Protein AF-Q0JA73-F1 (afdb_monomer_lite)

InterPro domains:
  IPR019013 Vacuolar ATPase assembly integral membrane protein Vma21 [MF_03058] (1-88)
  IPR019013 Vacuolar ATPase assembly integral membrane protein Vma21 [PF09446] (4-66)
  IPR019013 Vacuolar ATPase assembly integral membrane protein Vma21 [PTHR31792] (1-106)

Radius of gyration: 35.54 Å; chains: 1; bounding box: 102×30×78 Å

Sequence (107 aa):
MSGVLAKFAIASAVMWTAPVAIVYGFYYQMIPGVSQLSSSTQTLASGFLAVISINLVIGFYICMAMKETPHQEPQPDPTFLANAKASIDQPTPSQVNDDSHGKGKVE

pLDDT: mean 75.09, std 14.15, range [40.66, 89.81]

Foldseek 3Di:
DVLVVVLVVVLVVQLVVQLVVLVVCLVVVVPPPSVVDDPVVSVVVSVVSNVVSNVVSVVVSVVSVVVPPPPPPPPPDVVVVVVVVVVVVPPPPPDDDPPDPDDDDDD

Organism: Oryza sativa subsp. japonica (NCBI:txid39947)

Structure (mmCIF, N/CA/C/O backbone):
data_AF-Q0JA73-F1
#
_entry.id   AF-Q0JA73-F1
#
loop_
_atom_site.group_PDB
_atom_site.id
_atom_site.type_symbol
_atom_site.label_atom_id
_atom_site.label_alt_id
_atom_site.label_comp_id
_atom_site.label_asym_id
_atom_site.label_entity_id
_atom_site.label_seq_id
_atom_site.pdbx_PDB_ins_code
_atom_site.Cartn_x
_atom_site.Cartn_y
_atom_site.Cartn_z
_atom_site.occupancy
_atom_site.B_iso_or_equiv
_atom_site.auth_seq_id
_atom_site.auth_comp_id
_atom_site.auth_asym_id
_atom_site.auth_atom_id
_atom_site.pdbx_PDB_model_num
ATOM 1 N N . MET A 1 1 ? 14.864 12.759 -12.232 1.00 57.44 1 MET A N 1
ATOM 2 C CA . MET A 1 1 ? 14.161 13.277 -11.030 1.00 57.44 1 MET A CA 1
ATOM 3 C C . MET A 1 1 ? 12.657 12.994 -11.036 1.00 57.44 1 MET A C 1
ATOM 5 O O . MET A 1 1 ? 12.130 12.646 -9.988 1.00 57.44 1 MET A O 1
ATOM 9 N N . SER A 1 2 ? 11.956 13.105 -12.174 1.00 66.88 2 SER A N 1
ATOM 10 C CA . SER A 1 2 ? 10.492 12.918 -12.252 1.00 66.88 2 SER A CA 1
ATOM 11 C C . SER A 1 2 ? 9.995 11.544 -11.775 1.00 66.88 2 SER A C 1
ATOM 13 O O . SER A 1 2 ? 8.978 11.481 -11.092 1.00 66.88 2 SER A O 1
ATOM 15 N N . GLY A 1 3 ? 10.723 10.458 -12.066 1.00 74.69 3 GLY A N 1
ATOM 16 C CA . GLY A 1 3 ? 10.356 9.105 -11.619 1.00 74.69 3 GLY A CA 1
ATOM 17 C C . GLY A 1 3 ? 10.323 8.954 -10.094 1.00 74.69 3 GLY A C 1
ATOM 18 O O . GLY A 1 3 ? 9.353 8.437 -9.542 1.00 74.69 3 GLY A O 1
ATOM 19 N N . VAL A 1 4 ? 11.336 9.487 -9.406 1.00 77.75 4 VAL A N 1
ATOM 20 C CA . VAL A 1 4 ? 11.434 9.448 -7.938 1.00 77.75 4 VAL A CA 1
ATOM 21 C C . VAL A 1 4 ? 10.329 10.286 -7.292 1.00 77.75 4 VAL A C 1
ATOM 23 O O . VAL A 1 4 ? 9.685 9.823 -6.354 1.00 77.75 4 VAL A O 1
ATOM 26 N N . LEU A 1 5 ? 10.050 11.485 -7.823 1.00 77.50 5 LEU A N 1
ATOM 27 C CA . LEU A 1 5 ? 8.983 12.348 -7.305 1.00 77.50 5 LEU A CA 1
ATOM 28 C C . LEU A 1 5 ? 7.604 11.684 -7.434 1.00 77.50 5 LEU A C 1
ATOM 30 O O . LEU A 1 5 ? 6.814 11.736 -6.495 1.00 77.50 5 LEU A O 1
ATOM 34 N N . ALA A 1 6 ? 7.329 11.020 -8.562 1.00 79.44 6 ALA A N 1
ATOM 35 C CA . ALA A 1 6 ? 6.081 10.285 -8.758 1.00 79.44 6 ALA A CA 1
ATOM 36 C C . ALA A 1 6 ? 5.944 9.118 -7.765 1.00 79.44 6 ALA A C 1
ATOM 38 O O . ALA A 1 6 ? 4.899 8.974 -7.131 1.00 79.44 6 ALA A O 1
ATOM 39 N N . LYS A 1 7 ? 7.007 8.325 -7.566 1.00 78.94 7 LYS A N 1
ATOM 40 C CA . LYS A 1 7 ? 7.029 7.236 -6.570 1.00 78.94 7 LYS A CA 1
ATOM 41 C C . LYS A 1 7 ? 6.807 7.757 -5.153 1.00 78.94 7 LYS A C 1
ATOM 43 O O . LYS A 1 7 ? 6.029 7.166 -4.408 1.00 78.94 7 LYS A O 1
ATOM 48 N N . PHE A 1 8 ? 7.453 8.866 -4.798 1.00 83.62 8 PHE A N 1
ATOM 49 C CA . PHE A 1 8 ? 7.281 9.515 -3.501 1.00 83.62 8 PHE A CA 1
ATOM 50 C C . PHE A 1 8 ? 5.852 10.031 -3.307 1.00 83.62 8 PHE A C 1
ATOM 52 O O . PHE A 1 8 ? 5.255 9.775 -2.266 1.00 83.62 8 PHE A O 1
ATOM 59 N N . ALA A 1 9 ? 5.272 10.694 -4.311 1.00 83.88 9 ALA A N 1
ATOM 60 C CA . ALA A 1 9 ? 3.899 11.190 -4.247 1.00 83.88 9 ALA A CA 1
ATOM 61 C C . ALA A 1 9 ? 2.885 10.048 -4.082 1.00 83.88 9 ALA A C 1
ATOM 63 O O . ALA A 1 9 ? 1.999 10.134 -3.234 1.00 83.88 9 ALA A O 1
ATOM 64 N N . ILE A 1 10 ? 3.048 8.953 -4.834 1.00 84.81 10 ILE A N 1
ATOM 65 C CA . ILE A 1 10 ? 2.205 7.756 -4.702 1.00 84.81 10 ILE A CA 1
ATOM 66 C C . ILE A 1 10 ? 2.368 7.145 -3.308 1.00 84.81 10 ILE A C 1
ATOM 68 O O . ILE A 1 10 ? 1.373 6.874 -2.641 1.00 84.81 10 ILE A O 1
ATOM 72 N N . ALA A 1 11 ? 3.603 6.964 -2.836 1.00 82.69 11 ALA A N 1
ATOM 73 C CA . ALA A 1 11 ? 3.860 6.414 -1.508 1.00 82.69 11 ALA A CA 1
ATOM 74 C C . ALA A 1 11 ? 3.264 7.293 -0.398 1.00 82.69 11 ALA A C 1
ATOM 76 O O . ALA A 1 11 ? 2.625 6.774 0.513 1.00 82.69 11 ALA A O 1
ATOM 77 N N . SER A 1 12 ? 3.410 8.616 -0.505 1.00 82.88 12 SER A N 1
ATOM 78 C CA . SER A 1 12 ? 2.837 9.589 0.429 1.00 82.88 12 SER A CA 1
ATOM 79 C C . SER A 1 12 ? 1.307 9.542 0.433 1.00 82.88 12 SER A C 1
ATOM 81 O O . SER A 1 12 ? 0.705 9.485 1.506 1.00 82.88 12 SER A O 1
ATOM 83 N N . ALA A 1 13 ? 0.676 9.473 -0.744 1.00 84.44 13 ALA A N 1
ATOM 84 C CA . ALA A 1 13 ? -0.771 9.333 -0.858 1.00 84.44 13 ALA A CA 1
ATOM 85 C C . ALA A 1 13 ? -1.260 8.037 -0.195 1.00 84.44 13 ALA A C 1
ATOM 87 O O . ALA A 1 13 ? -2.158 8.082 0.642 1.00 84.44 13 ALA A O 1
ATOM 88 N N . VAL A 1 14 ? -0.628 6.896 -0.490 1.00 86.12 14 VAL A N 1
ATOM 89 C CA . VAL A 1 14 ? -1.004 5.599 0.097 1.00 86.12 14 VAL A CA 1
ATOM 90 C C . VAL A 1 14 ? -0.775 5.583 1.612 1.00 86.12 14 VAL A C 1
ATOM 92 O O . VAL A 1 14 ? -1.614 5.067 2.347 1.00 86.12 14 VAL A O 1
ATOM 95 N N . MET A 1 15 ? 0.312 6.185 2.099 1.00 85.88 15 MET A N 1
ATOM 96 C CA . MET A 1 15 ? 0.629 6.251 3.529 1.00 85.88 15 MET A CA 1
ATOM 97 C C . MET A 1 15 ? -0.402 7.062 4.330 1.00 85.88 15 MET A C 1
ATOM 99 O O . MET A 1 15 ? -0.640 6.738 5.488 1.00 85.88 15 MET A O 1
ATOM 103 N N . TRP A 1 16 ? -1.045 8.067 3.725 1.00 83.38 16 TRP A N 1
ATOM 104 C CA . TRP A 1 16 ? -2.194 8.773 4.312 1.00 83.38 16 TRP A CA 1
ATOM 105 C C . TRP A 1 16 ? -3.501 7.987 4.145 1.00 83.38 16 TRP A C 1
ATOM 107 O O . TRP A 1 16 ? -4.275 7.842 5.094 1.00 83.38 16 TRP A O 1
ATOM 117 N N . THR A 1 17 ? -3.757 7.469 2.943 1.00 84.12 17 THR A N 1
ATOM 118 C CA . THR A 1 17 ? -5.019 6.796 2.626 1.00 84.12 17 THR A CA 1
ATOM 119 C C . THR A 1 17 ? -5.196 5.529 3.450 1.00 84.12 17 THR A C 1
ATOM 121 O O . THR A 1 17 ? -6.314 5.233 3.860 1.00 84.12 17 THR A O 1
ATOM 124 N N . ALA A 1 18 ? -4.125 4.786 3.734 1.00 84.50 18 ALA A N 1
ATOM 125 C CA . ALA A 1 18 ? -4.246 3.498 4.398 1.00 84.50 18 ALA A CA 1
ATOM 126 C C . ALA A 1 18 ? -4.689 3.602 5.876 1.00 84.50 18 ALA A C 1
ATOM 128 O O . ALA A 1 18 ? -5.654 2.925 6.233 1.00 84.50 18 ALA A O 1
ATOM 129 N N . PRO A 1 19 ? -4.110 4.470 6.733 1.00 84.69 19 PRO A N 1
ATOM 130 C CA . PRO A 1 19 ? -4.641 4.728 8.073 1.00 84.69 19 PRO A CA 1
ATOM 131 C C . PRO A 1 19 ? -6.079 5.253 8.057 1.00 84.69 19 PRO A C 1
ATOM 133 O O . PRO A 1 19 ? -6.909 4.771 8.827 1.00 84.69 19 PRO A O 1
ATOM 136 N N . VAL A 1 20 ? -6.404 6.189 7.156 1.00 85.81 20 VAL A N 1
ATOM 137 C CA . VAL A 1 20 ? -7.765 6.746 7.043 1.00 85.81 20 VAL A CA 1
ATOM 138 C C . VAL A 1 20 ? -8.765 5.661 6.656 1.00 85.81 20 VAL A C 1
ATOM 140 O O . VAL A 1 20 ? -9.820 5.557 7.276 1.00 85.81 20 VAL A O 1
ATOM 143 N N . ALA A 1 21 ? -8.423 4.810 5.687 1.00 87.38 21 ALA A N 1
ATOM 144 C CA . ALA A 1 21 ? -9.259 3.691 5.267 1.00 87.38 21 ALA A CA 1
ATOM 145 C C . ALA A 1 21 ? -9.473 2.675 6.398 1.00 87.38 21 ALA A C 1
ATOM 147 O O . ALA A 1 21 ? -10.580 2.166 6.552 1.00 87.38 21 ALA A O 1
ATOM 148 N N . ILE A 1 22 ? -8.450 2.412 7.218 1.00 86.00 22 ILE A 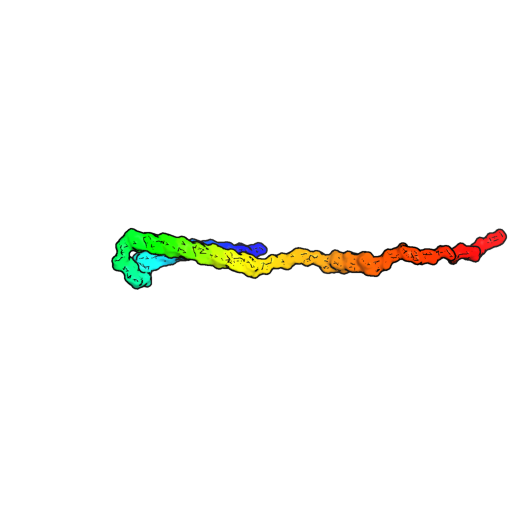N 1
ATOM 149 C CA . ILE A 1 22 ? -8.561 1.515 8.376 1.00 86.00 22 ILE A CA 1
ATOM 150 C C . ILE A 1 22 ? -9.506 2.102 9.423 1.00 86.00 22 ILE A C 1
ATOM 152 O O . ILE A 1 22 ? -10.437 1.418 9.850 1.00 86.00 22 ILE A O 1
ATOM 156 N N . VAL A 1 23 ? -9.318 3.370 9.800 1.00 85.56 23 VAL A N 1
ATOM 157 C CA . VAL A 1 23 ? -10.205 4.048 10.758 1.00 85.56 23 VAL A CA 1
ATOM 158 C C . VAL A 1 23 ? -11.640 4.062 10.235 1.00 85.56 23 VAL A C 1
ATOM 160 O O . VAL A 1 23 ? -12.557 3.700 10.967 1.00 85.56 23 VAL A O 1
ATOM 163 N N . TYR A 1 24 ? -11.840 4.403 8.961 1.00 86.19 24 TYR A N 1
ATOM 164 C CA . TYR A 1 24 ? -13.161 4.437 8.336 1.00 86.19 24 TYR A CA 1
ATOM 165 C C . TYR A 1 24 ? -13.809 3.045 8.276 1.00 86.19 24 TYR A C 1
ATOM 167 O O . TYR A 1 24 ? -14.985 2.897 8.601 1.00 86.19 24 TYR A O 1
ATOM 175 N N . GLY A 1 25 ? -13.040 2.009 7.931 1.00 86.19 25 GLY A N 1
ATOM 176 C CA . GLY A 1 25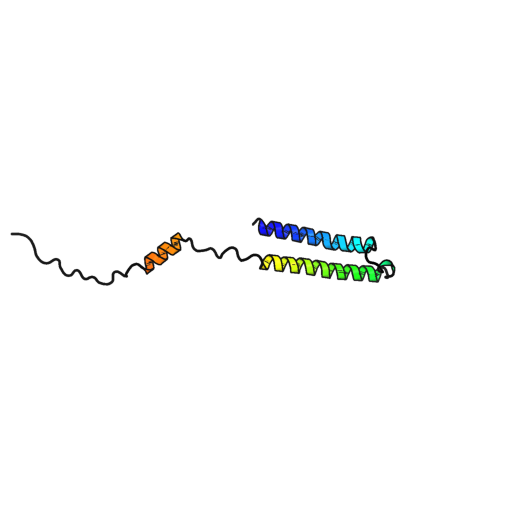 ? -13.514 0.626 7.866 1.00 86.19 25 GLY A CA 1
ATOM 177 C C . GLY A 1 25 ? -13.962 0.081 9.223 1.00 86.19 25 GLY A C 1
ATOM 178 O O . GLY A 1 25 ? -14.998 -0.581 9.305 1.00 86.19 25 GLY A O 1
ATOM 179 N N . PHE A 1 26 ? -13.235 0.401 10.297 1.00 84.00 26 PHE A N 1
ATOM 180 C CA . PHE A 1 26 ? -13.655 0.060 11.657 1.00 84.00 26 PHE A CA 1
ATOM 181 C C . PHE A 1 26 ? -14.824 0.930 12.140 1.00 84.00 26 PHE A C 1
ATOM 183 O O . PHE A 1 26 ? -15.744 0.394 12.756 1.00 84.00 26 PHE A O 1
ATOM 190 N N . TYR A 1 27 ? -14.827 2.231 11.837 1.00 83.12 27 TYR A N 1
ATOM 191 C CA . TYR A 1 27 ? -15.891 3.158 12.239 1.00 83.12 27 TYR A CA 1
ATOM 192 C C . TYR A 1 27 ? -17.250 2.787 11.630 1.00 83.12 27 TYR A C 1
ATOM 194 O O . TYR A 1 27 ? -18.241 2.715 12.351 1.00 83.12 27 TYR A O 1
ATOM 202 N N . TYR A 1 28 ? -17.292 2.465 10.334 1.00 83.62 28 TYR A N 1
ATOM 203 C CA . T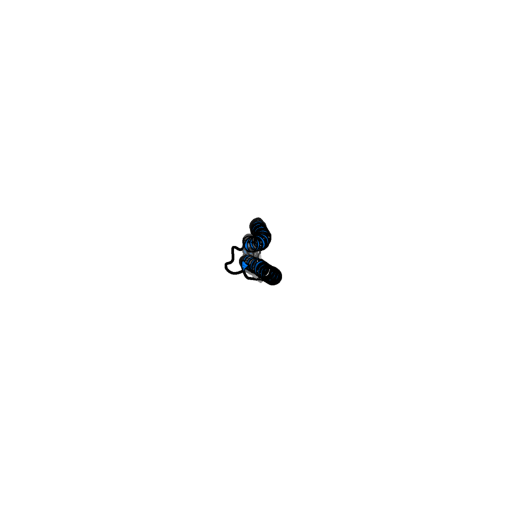YR A 1 28 ? -18.510 1.997 9.658 1.00 83.62 28 TYR A CA 1
ATOM 204 C C . TYR A 1 28 ? -18.787 0.500 9.844 1.00 83.62 28 TYR A C 1
ATOM 206 O O . TYR A 1 28 ? -19.727 -0.017 9.248 1.00 83.62 28 TYR A O 1
ATOM 214 N N . GLN A 1 29 ? -17.982 -0.208 10.646 1.00 78.94 29 GLN A N 1
ATOM 215 C CA . GLN A 1 29 ? -18.129 -1.649 10.885 1.00 78.94 29 GLN A CA 1
ATOM 216 C C . GLN A 1 29 ? -18.191 -2.470 9.581 1.00 78.94 29 GLN A C 1
ATOM 218 O O . GLN A 1 29 ? -18.890 -3.477 9.497 1.00 78.94 29 GLN A O 1
ATOM 223 N N . MET A 1 30 ? -17.427 -2.059 8.561 1.00 78.12 30 MET A N 1
ATOM 224 C CA . MET A 1 30 ? -17.385 -2.717 7.245 1.00 78.12 30 MET A CA 1
ATOM 225 C C . MET A 1 30 ? -16.859 -4.158 7.324 1.00 78.12 30 MET A C 1
ATOM 227 O O . MET A 1 30 ? -17.088 -4.959 6.421 1.00 78.12 30 MET A O 1
ATOM 231 N N . ILE A 1 31 ? -16.131 -4.486 8.394 1.00 74.31 31 ILE A N 1
ATOM 232 C CA . ILE A 1 31 ? -15.608 -5.826 8.647 1.00 74.31 31 ILE A CA 1
ATOM 233 C C . ILE A 1 31 ? -16.676 -6.617 9.421 1.00 74.31 31 ILE A C 1
ATOM 235 O O . ILE A 1 31 ? -16.947 -6.293 10.580 1.00 74.31 31 ILE A O 1
ATOM 239 N N . PRO A 1 32 ? -17.281 -7.665 8.835 1.00 76.31 32 PRO A N 1
ATOM 240 C CA . PRO A 1 32 ? -18.294 -8.453 9.526 1.00 76.31 32 PRO A CA 1
ATOM 241 C C . PRO A 1 32 ? -17.720 -9.053 10.820 1.00 76.31 32 PRO A C 1
ATOM 243 O O . PRO A 1 32 ? -16.629 -9.617 10.827 1.00 76.31 32 PRO A O 1
ATOM 246 N N . GLY A 1 33 ? -18.452 -8.904 11.927 1.00 76.81 33 GLY A N 1
ATOM 247 C CA . GLY A 1 33 ? -18.068 -9.420 13.247 1.00 76.81 33 GLY A CA 1
ATOM 248 C C . GLY A 1 33 ? -17.342 -8.427 14.163 1.00 76.81 33 GLY A C 1
ATOM 249 O O . GLY A 1 33 ? -17.329 -8.645 15.372 1.00 76.81 33 GLY A O 1
ATOM 250 N N . VAL A 1 34 ? -16.819 -7.298 13.661 1.00 76.38 34 VAL A N 1
ATOM 251 C CA . VAL A 1 34 ? -16.164 -6.304 14.545 1.00 76.38 34 VAL A CA 1
ATOM 252 C C . VAL A 1 34 ? -17.139 -5.598 15.482 1.00 76.38 34 VAL A C 1
ATOM 254 O O . VAL A 1 34 ? -16.731 -5.141 16.542 1.00 76.38 34 VAL A O 1
ATOM 257 N N . SER A 1 35 ? -18.425 -5.556 15.130 1.00 76.25 35 SER A N 1
ATOM 258 C CA . SER A 1 35 ? -19.496 -5.028 15.981 1.00 76.25 35 SER A CA 1
ATOM 259 C C . SER A 1 35 ? -19.742 -5.862 17.244 1.00 76.25 35 SER A C 1
ATOM 261 O O . SER A 1 35 ? -20.322 -5.354 18.198 1.00 76.25 35 SER A O 1
ATOM 263 N N . GLN A 1 36 ? -19.301 -7.125 17.263 1.00 82.44 36 GLN A N 1
ATOM 264 C CA . GLN A 1 36 ? -19.377 -7.999 18.438 1.00 82.44 36 GLN A CA 1
ATOM 265 C C . GLN A 1 36 ? -18.140 -7.887 19.338 1.00 82.44 36 GLN A C 1
ATOM 267 O O . GLN A 1 36 ? -18.143 -8.390 20.461 1.00 82.44 36 GLN A O 1
ATOM 272 N N . LEU A 1 37 ? -17.068 -7.259 18.850 1.00 79.88 37 LEU A N 1
ATOM 273 C CA . LEU A 1 37 ? -15.853 -7.063 19.625 1.00 79.88 37 LEU A CA 1
ATOM 274 C C . LEU A 1 37 ? -16.050 -5.922 20.624 1.00 79.88 37 LEU A C 1
ATOM 276 O O . LEU A 1 37 ? -16.727 -4.934 20.348 1.00 79.88 37 LEU A O 1
ATOM 280 N N . SER A 1 38 ? -15.401 -6.031 21.784 1.00 85.12 38 SER A N 1
ATOM 281 C CA . SER A 1 38 ? -15.318 -4.898 22.706 1.00 85.12 38 SER A CA 1
ATOM 282 C C . SER A 1 38 ? -14.596 -3.717 22.041 1.00 85.12 38 SER A C 1
ATOM 284 O O . SER A 1 38 ? -13.686 -3.919 21.228 1.00 85.12 38 SER A O 1
ATOM 286 N N . SER A 1 39 ? -14.933 -2.483 22.428 1.00 83.94 39 SER A N 1
ATOM 287 C CA . SER A 1 39 ? -14.292 -1.270 21.892 1.00 83.94 39 SER A CA 1
ATOM 288 C C . SER A 1 39 ? -12.763 -1.295 22.046 1.00 83.94 39 SER A C 1
ATOM 290 O O . SER A 1 39 ? -12.029 -0.836 21.167 1.00 83.94 39 SER A O 1
ATOM 292 N N . SER A 1 40 ? -12.262 -1.888 23.135 1.00 87.88 40 SER A N 1
ATOM 293 C CA . SER A 1 40 ? -10.827 -2.072 23.373 1.00 87.88 40 SER A CA 1
ATOM 294 C C . SER A 1 40 ? -10.200 -3.048 22.376 1.00 87.88 40 SER A C 1
ATOM 296 O O . SER A 1 40 ? -9.153 -2.749 21.803 1.00 87.88 40 SER A O 1
ATOM 298 N N . THR A 1 41 ? -10.851 -4.186 22.112 1.00 87.19 41 THR A N 1
ATOM 299 C CA . THR A 1 41 ? -10.390 -5.164 21.113 1.00 87.19 41 THR A CA 1
ATOM 300 C C . THR A 1 41 ? -10.399 -4.567 19.707 1.00 87.19 41 THR A C 1
ATOM 302 O O . THR A 1 41 ? -9.454 -4.779 18.952 1.00 87.19 41 THR A O 1
ATOM 305 N N . GLN A 1 42 ? -11.424 -3.783 19.365 1.00 85.19 42 GLN A N 1
ATOM 306 C CA . GLN A 1 42 ? -11.525 -3.096 18.078 1.00 85.19 42 GLN A CA 1
ATOM 307 C C . GLN A 1 42 ? -10.380 -2.094 17.877 1.00 85.19 42 GLN A C 1
ATOM 309 O O . GLN A 1 42 ? -9.731 -2.087 16.833 1.00 85.19 42 GLN A O 1
ATOM 314 N N . THR A 1 43 ? -10.089 -1.293 18.905 1.00 87.88 43 THR A N 1
ATOM 315 C CA . THR A 1 43 ? -8.975 -0.335 18.896 1.00 87.88 43 THR A CA 1
ATOM 316 C C . THR A 1 43 ? -7.644 -1.059 18.712 1.00 87.88 43 THR A C 1
ATOM 318 O O . THR A 1 43 ? -6.855 -0.691 17.843 1.00 87.88 43 THR A O 1
ATOM 321 N N . LEU A 1 44 ? -7.428 -2.144 19.460 1.00 89.44 44 LEU A N 1
ATOM 322 C CA . LEU A 1 44 ? -6.223 -2.962 19.359 1.00 89.44 44 LEU A CA 1
ATOM 323 C C . LEU A 1 44 ? -6.065 -3.567 17.954 1.00 89.44 44 LEU A C 1
ATOM 325 O O . LEU A 1 44 ? -4.999 -3.459 17.350 1.00 89.44 44 LEU A O 1
ATOM 329 N N . ALA A 1 45 ? -7.137 -4.143 17.404 1.00 86.94 45 ALA A N 1
ATOM 330 C CA . ALA A 1 45 ? -7.153 -4.707 16.058 1.00 86.94 45 ALA A CA 1
ATOM 331 C C . ALA A 1 45 ? -6.879 -3.643 14.984 1.00 86.94 45 ALA A C 1
ATOM 333 O O . ALA A 1 45 ? -6.075 -3.883 14.084 1.00 86.94 45 ALA A O 1
ATOM 334 N N . SER A 1 46 ? -7.484 -2.455 15.097 1.00 87.62 46 SER A N 1
ATOM 335 C CA . SER A 1 46 ? -7.218 -1.341 14.179 1.00 87.62 46 SER A CA 1
ATOM 336 C C . SER A 1 46 ? -5.771 -0.854 14.261 1.00 87.62 46 SER A C 1
ATOM 338 O O . SER A 1 46 ? -5.168 -0.572 13.229 1.00 87.62 46 SER A O 1
ATOM 340 N N . GLY A 1 47 ? -5.186 -0.827 15.464 1.00 89.31 47 GLY A N 1
ATOM 341 C CA . GLY A 1 47 ? -3.791 -0.455 15.678 1.00 89.31 47 GLY A CA 1
ATOM 342 C C . GLY A 1 47 ? -2.840 -1.453 15.024 1.00 89.31 47 GLY A C 1
ATOM 343 O O . GLY A 1 47 ? -1.964 -1.058 14.257 1.00 89.31 47 GLY A O 1
ATOM 344 N N . PHE A 1 48 ? -3.055 -2.754 15.244 1.00 89.62 48 PHE A N 1
ATOM 345 C CA . PHE A 1 48 ? -2.285 -3.799 14.565 1.00 89.62 48 PHE A CA 1
ATOM 346 C C . PHE A 1 48 ? -2.439 -3.732 13.045 1.00 89.62 48 PHE A C 1
ATOM 348 O O . PHE A 1 48 ? -1.440 -3.799 12.327 1.00 89.62 48 PHE A O 1
ATOM 355 N N . LEU A 1 49 ? -3.664 -3.542 12.545 1.00 89.31 49 LEU A N 1
ATOM 356 C CA . LEU A 1 49 ? -3.909 -3.409 11.112 1.00 89.31 49 LEU A CA 1
ATOM 357 C C . LEU A 1 49 ? -3.206 -2.172 10.534 1.00 89.31 49 LEU A C 1
ATOM 359 O O . LEU A 1 49 ? -2.644 -2.253 9.445 1.00 89.31 49 LEU A O 1
ATOM 363 N N . ALA A 1 50 ? -3.173 -1.055 11.268 1.00 89.81 50 ALA A N 1
ATOM 364 C CA . ALA A 1 50 ? -2.456 0.155 10.867 1.00 89.81 50 ALA A CA 1
ATOM 365 C C . ALA A 1 50 ? -0.943 -0.080 10.769 1.00 89.81 50 ALA A C 1
ATOM 367 O O . ALA A 1 50 ? -0.327 0.309 9.776 1.00 89.81 50 ALA A O 1
ATOM 368 N N . VAL A 1 51 ? -0.352 -0.779 11.744 1.00 89.56 51 VAL A N 1
ATOM 369 C CA . VAL A 1 51 ? 1.074 -1.138 11.714 1.00 89.56 51 VAL A CA 1
ATOM 370 C C . VAL A 1 51 ? 1.382 -2.057 10.531 1.00 89.56 51 VAL A C 1
ATOM 372 O O . VAL A 1 51 ? 2.332 -1.798 9.794 1.00 89.56 51 VAL A O 1
ATOM 375 N N . ILE A 1 52 ? 0.582 -3.104 10.305 1.00 89.31 52 ILE A N 1
ATOM 376 C CA . ILE A 1 52 ? 0.757 -4.012 9.157 1.00 89.31 52 ILE A CA 1
ATOM 377 C C . ILE A 1 52 ? 0.635 -3.237 7.840 1.00 89.31 52 ILE A C 1
ATOM 379 O O . ILE A 1 52 ? 1.453 -3.411 6.940 1.00 89.31 52 ILE A O 1
ATOM 383 N N . SER A 1 53 ? -0.344 -2.341 7.747 1.00 89.56 53 SER A N 1
ATOM 384 C CA . SER A 1 53 ? -0.590 -1.532 6.557 1.00 89.56 53 SER A CA 1
ATOM 385 C C . SER A 1 53 ? 0.597 -0.634 6.208 1.00 89.56 53 SER A C 1
ATOM 387 O O . SER A 1 53 ? 1.090 -0.677 5.083 1.00 89.56 53 SER A O 1
ATOM 389 N N . ILE A 1 54 ? 1.146 0.096 7.183 1.00 88.94 54 ILE A N 1
ATOM 390 C CA . ILE A 1 54 ? 2.344 0.922 6.969 1.00 88.94 54 ILE A CA 1
ATOM 391 C C . ILE A 1 54 ? 3.546 0.053 6.570 1.00 88.94 54 ILE A C 1
ATOM 393 O O . ILE A 1 54 ? 4.292 0.432 5.664 1.00 88.94 54 ILE A O 1
ATOM 397 N N . ASN A 1 55 ? 3.706 -1.128 7.181 1.00 86.00 55 ASN A N 1
ATOM 398 C CA . ASN A 1 55 ? 4.770 -2.073 6.826 1.00 86.00 55 ASN A CA 1
ATOM 399 C C . ASN A 1 55 ? 4.655 -2.589 5.375 1.00 86.00 55 ASN A C 1
ATOM 401 O O . ASN A 1 55 ? 5.669 -2.747 4.692 1.00 86.00 55 ASN A O 1
ATOM 405 N N . LEU A 1 56 ? 3.438 -2.794 4.863 1.00 87.31 56 LEU A N 1
ATOM 406 C CA . LEU A 1 56 ? 3.221 -3.141 3.453 1.00 87.31 56 LEU A CA 1
ATOM 407 C C . LEU A 1 56 ? 3.593 -1.982 2.517 1.00 87.31 56 LEU A C 1
ATOM 409 O O . LEU A 1 56 ? 4.241 -2.206 1.494 1.00 87.31 56 LEU A O 1
ATOM 413 N N . VAL A 1 57 ? 3.232 -0.744 2.873 1.00 86.94 57 VAL A N 1
ATOM 414 C CA . VAL A 1 57 ? 3.544 0.452 2.069 1.00 86.94 57 VAL A CA 1
ATOM 415 C C . VAL A 1 57 ? 5.051 0.685 1.975 1.00 86.94 57 VAL A C 1
ATOM 417 O O . VAL A 1 57 ? 5.566 0.915 0.879 1.00 86.94 57 VAL A O 1
ATOM 420 N N . ILE A 1 58 ? 5.779 0.587 3.093 1.00 84.69 58 ILE A N 1
ATOM 421 C CA . ILE A 1 58 ? 7.241 0.746 3.088 1.00 84.69 58 ILE A CA 1
ATOM 422 C C . ILE A 1 58 ? 7.935 -0.399 2.342 1.00 84.69 58 ILE A C 1
ATOM 424 O O . ILE A 1 58 ? 8.852 -0.142 1.564 1.00 84.69 58 ILE A O 1
ATOM 428 N N . GLY A 1 59 ? 7.470 -1.643 2.499 1.00 85.88 59 GLY A N 1
ATOM 429 C CA . GLY A 1 59 ? 7.991 -2.781 1.739 1.00 85.88 59 GLY A CA 1
ATOM 430 C C . GLY A 1 59 ? 7.812 -2.583 0.232 1.00 85.88 59 GLY A C 1
ATOM 431 O O . GLY A 1 59 ? 8.765 -2.723 -0.534 1.00 85.88 59 GLY A O 1
ATOM 432 N N . PHE A 1 60 ? 6.619 -2.155 -0.192 1.00 84.81 60 PHE A N 1
ATOM 433 C CA . PHE A 1 60 ? 6.344 -1.822 -1.589 1.00 84.81 60 PHE A CA 1
ATOM 434 C C . PHE A 1 60 ? 7.239 -0.687 -2.103 1.00 84.81 60 PHE A C 1
ATOM 436 O O . PHE A 1 60 ? 7.771 -0.775 -3.212 1.00 84.81 60 PHE A O 1
ATOM 443 N N . TYR A 1 61 ? 7.461 0.350 -1.294 1.00 84.94 61 TYR A N 1
ATOM 444 C CA . TYR A 1 61 ? 8.367 1.443 -1.636 1.00 84.94 61 TYR A CA 1
ATOM 445 C C . TYR A 1 61 ? 9.805 0.955 -1.859 1.00 84.94 61 TYR A C 1
ATOM 447 O O . TYR A 1 61 ? 10.411 1.297 -2.875 1.00 84.94 61 TYR A O 1
ATOM 455 N N . ILE A 1 62 ? 10.330 0.104 -0.972 1.00 82.94 62 ILE A N 1
ATOM 456 C CA . ILE A 1 62 ? 11.669 -0.488 -1.116 1.00 82.94 62 ILE A CA 1
ATOM 457 C C . ILE A 1 62 ? 11.746 -1.326 -2.397 1.00 82.94 62 ILE A C 1
ATOM 459 O O . ILE A 1 62 ? 12.687 -1.169 -3.173 1.00 82.94 62 ILE A O 1
ATOM 463 N N . CYS A 1 63 ? 10.736 -2.150 -2.689 1.00 80.25 63 CYS A N 1
ATOM 464 C CA . CYS A 1 63 ? 10.688 -2.908 -3.942 1.00 80.25 63 CYS A CA 1
ATOM 465 C C . CYS A 1 63 ? 10.680 -1.994 -5.178 1.00 80.25 63 CYS A C 1
ATOM 467 O O . CYS A 1 63 ? 11.352 -2.285 -6.169 1.00 80.25 63 CYS A O 1
ATOM 469 N N . MET A 1 64 ? 9.937 -0.883 -5.140 1.00 81.31 64 MET A N 1
ATOM 470 C CA . MET A 1 64 ? 9.936 0.103 -6.226 1.00 81.31 64 MET A CA 1
ATOM 471 C C . MET A 1 64 ? 11.272 0.838 -6.371 1.00 81.31 64 MET A C 1
ATOM 473 O O . MET A 1 64 ? 11.624 1.219 -7.492 1.00 81.31 64 MET A O 1
ATOM 477 N N . ALA A 1 65 ? 11.998 1.050 -5.273 1.00 78.62 65 ALA A N 1
ATOM 478 C CA . ALA A 1 65 ? 13.342 1.619 -5.291 1.00 78.62 65 ALA A CA 1
ATOM 479 C C . ALA A 1 65 ? 14.354 0.624 -5.881 1.00 78.62 65 ALA A C 1
ATOM 481 O O . ALA A 1 65 ? 15.124 0.992 -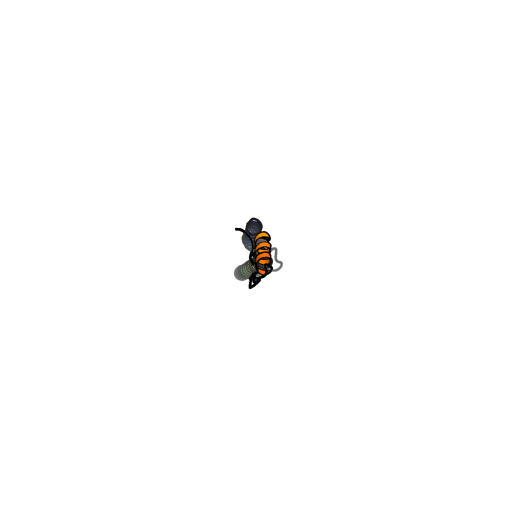6.756 1.00 78.62 65 ALA A O 1
ATOM 482 N N . MET A 1 66 ? 14.286 -0.656 -5.501 1.00 76.25 66 MET A N 1
ATOM 483 C CA . MET A 1 66 ? 15.149 -1.708 -6.061 1.00 76.25 66 MET A CA 1
ATOM 484 C C . MET A 1 66 ? 14.903 -1.962 -7.554 1.00 76.25 66 MET A C 1
ATOM 486 O O . MET A 1 66 ? 15.825 -2.314 -8.281 1.00 76.25 66 MET A O 1
ATOM 490 N N . LYS A 1 67 ? 13.656 -1.806 -8.022 1.00 70.31 67 LYS A N 1
ATOM 491 C CA . LYS A 1 67 ? 13.305 -1.930 -9.449 1.00 70.31 67 LYS A CA 1
ATOM 492 C C . LYS A 1 67 ? 13.754 -0.745 -10.293 1.00 70.31 67 LYS A C 1
ATOM 494 O O . LYS A 1 67 ? 13.680 -0.824 -11.517 1.00 70.31 67 LYS A O 1
ATOM 499 N N . GLU A 1 68 ? 14.172 0.354 -9.678 1.00 63.19 68 GLU A N 1
ATOM 500 C CA . GLU A 1 68 ? 14.925 1.365 -10.401 1.00 63.19 68 GLU A CA 1
ATOM 501 C C . GLU A 1 68 ? 16.285 0.727 -10.714 1.00 63.19 68 GLU A C 1
ATOM 503 O O . GLU A 1 68 ? 17.173 0.686 -9.869 1.00 63.19 68 GLU A O 1
ATOM 508 N N . THR A 1 69 ? 16.429 0.151 -11.918 1.00 63.56 69 THR A N 1
ATOM 509 C CA . THR A 1 69 ? 17.756 -0.129 -12.483 1.00 63.56 69 THR A CA 1
ATOM 510 C C . THR A 1 69 ? 18.590 1.119 -12.239 1.00 63.56 69 THR A C 1
ATOM 512 O O . THR A 1 69 ? 18.091 2.197 -12.594 1.00 63.56 69 THR A O 1
ATOM 515 N N . PRO A 1 70 ? 19.791 1.013 -11.632 1.00 60.97 70 PRO A N 1
ATOM 516 C CA . PRO A 1 70 ? 20.683 2.153 -11.514 1.00 60.97 70 PRO A CA 1
ATOM 517 C C . PRO A 1 70 ? 20.709 2.787 -12.893 1.00 60.97 70 PRO A C 1
ATOM 519 O O . PRO A 1 70 ? 20.999 2.089 -13.869 1.00 60.97 70 PRO A O 1
ATOM 522 N N . HIS A 1 71 ? 20.249 4.040 -12.990 1.00 56.41 71 HIS A N 1
ATOM 523 C CA . HIS A 1 71 ? 20.376 4.811 -14.218 1.00 56.41 71 HIS A CA 1
ATOM 524 C C . HIS A 1 71 ? 21.780 4.536 -14.711 1.00 56.41 71 HIS A C 1
ATOM 526 O O . HIS A 1 71 ? 22.697 4.76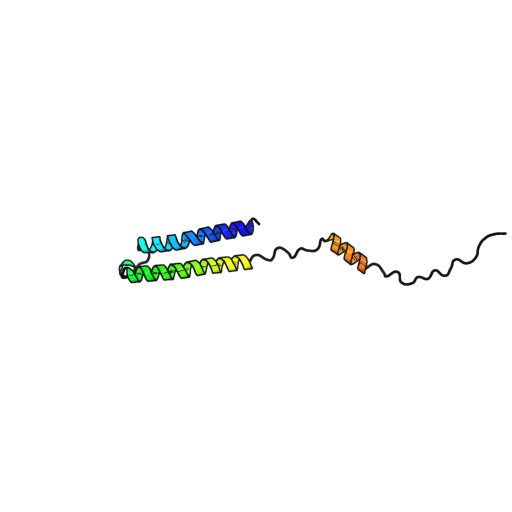3 -13.921 1.00 56.41 71 HIS A O 1
ATOM 532 N N . GLN A 1 72 ? 21.865 3.931 -15.906 1.00 56.53 72 GLN A N 1
ATOM 533 C CA . GLN A 1 72 ? 23.080 3.442 -16.550 1.00 56.53 72 GLN A CA 1
ATOM 534 C C . GLN A 1 72 ? 24.294 4.072 -15.893 1.00 56.53 72 GLN A C 1
ATOM 536 O O . GLN A 1 72 ? 24.417 5.299 -15.982 1.00 56.53 72 GLN A O 1
ATOM 541 N N . GLU A 1 73 ? 25.113 3.266 -15.192 1.00 62.97 73 GLU A N 1
ATOM 542 C CA . GLU A 1 73 ? 26.442 3.708 -14.750 1.00 62.97 73 GLU A CA 1
ATOM 543 C C . GLU A 1 73 ? 26.969 4.644 -15.826 1.00 62.97 73 GLU A C 1
ATOM 545 O O . GLU A 1 73 ? 26.906 4.215 -16.984 1.00 62.97 73 GLU A O 1
ATOM 550 N N . PRO A 1 74 ? 27.334 5.904 -15.500 1.00 62.59 74 PRO A N 1
ATOM 551 C CA . PRO A 1 74 ? 27.626 6.919 -16.497 1.00 62.59 74 PRO A CA 1
ATOM 552 C C . PRO A 1 74 ? 28.505 6.299 -17.566 1.00 62.59 74 PRO A C 1
ATOM 554 O O . PRO A 1 74 ? 29.673 6.011 -17.315 1.00 62.59 74 PRO A O 1
ATOM 557 N N . GLN A 1 75 ? 27.903 5.969 -18.710 1.00 66.56 75 GLN A N 1
ATOM 558 C CA . GLN A 1 75 ? 28.628 5.221 -19.713 1.00 66.56 75 GLN A CA 1
ATOM 559 C C . GLN A 1 75 ? 29.677 6.218 -20.193 1.00 66.56 75 GLN A C 1
ATOM 561 O O . GLN A 1 75 ? 29.286 7.325 -20.582 1.00 66.56 75 GLN A O 1
ATOM 566 N N . PRO A 1 76 ? 30.982 5.917 -20.056 1.00 69.75 76 PRO A N 1
ATOM 567 C CA . PRO A 1 76 ? 32.003 6.874 -20.435 1.00 69.75 76 PRO A CA 1
ATOM 568 C C . PRO A 1 76 ? 31.724 7.297 -21.870 1.00 69.75 76 PRO A C 1
ATOM 570 O O . PRO A 1 76 ? 31.389 6.453 -22.706 1.00 69.75 76 PRO A O 1
ATOM 573 N N . ASP A 1 77 ? 31.769 8.612 -22.099 1.00 78.88 77 ASP A N 1
ATOM 574 C CA . ASP A 1 77 ? 31.383 9.213 -23.370 1.00 78.88 77 ASP A CA 1
ATOM 575 C C . ASP A 1 77 ? 32.027 8.399 -24.506 1.00 78.88 77 ASP A C 1
ATOM 577 O O . ASP A 1 77 ? 33.236 8.137 -24.466 1.00 78.88 77 ASP A O 1
ATOM 581 N N . PRO A 1 78 ? 31.235 7.919 -25.482 1.00 79.62 78 PRO A N 1
ATOM 582 C CA . PRO A 1 78 ? 31.731 7.044 -26.539 1.00 79.62 78 PRO A CA 1
ATOM 583 C C . PRO A 1 78 ? 32.935 7.643 -27.279 1.00 79.62 78 PRO A C 1
ATOM 585 O O . PRO A 1 78 ? 33.791 6.897 -27.755 1.00 79.62 78 PRO A O 1
ATOM 588 N N . THR A 1 79 ? 33.058 8.972 -27.307 1.00 82.62 79 THR A N 1
ATOM 589 C CA . THR A 1 79 ? 34.223 9.692 -27.836 1.00 82.62 79 THR A CA 1
ATOM 590 C C . THR A 1 79 ? 35.481 9.437 -27.003 1.00 82.62 79 THR A C 1
ATOM 592 O O . THR A 1 79 ? 36.551 9.178 -27.554 1.00 82.62 79 THR A O 1
ATOM 595 N N . PHE A 1 80 ? 35.369 9.452 -25.672 1.00 80.50 80 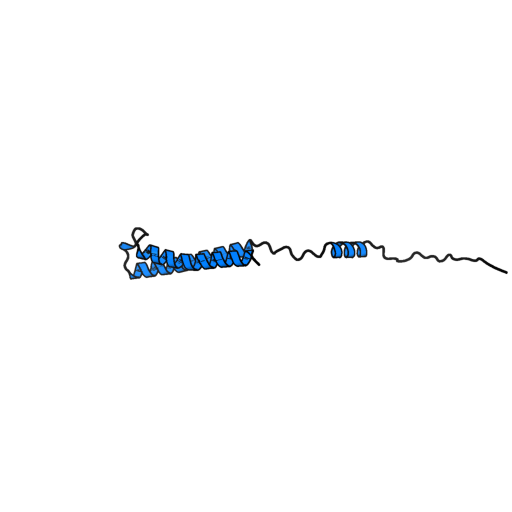PHE A N 1
ATOM 596 C CA . PHE A 1 80 ? 36.473 9.113 -24.770 1.00 80.50 80 PHE A CA 1
ATOM 597 C C . PHE A 1 80 ? 36.876 7.644 -24.907 1.00 80.50 80 PHE A C 1
ATOM 599 O O . PHE A 1 80 ? 38.070 7.351 -24.947 1.00 80.50 80 PHE A O 1
ATOM 606 N N . LEU A 1 81 ? 35.910 6.729 -25.040 1.00 81.00 81 LEU A N 1
ATOM 607 C CA . LEU A 1 81 ? 36.197 5.313 -25.292 1.00 81.00 81 LEU A CA 1
ATOM 608 C C . LEU A 1 81 ? 36.920 5.101 -26.629 1.00 81.00 81 LEU A C 1
ATOM 610 O O . LEU A 1 81 ? 37.892 4.347 -26.680 1.00 81.00 81 LEU A O 1
ATOM 614 N N . ALA A 1 82 ? 36.486 5.779 -27.695 1.00 82.12 82 ALA A N 1
ATOM 615 C CA . ALA A 1 82 ? 37.128 5.698 -29.004 1.00 82.12 82 ALA A CA 1
ATOM 616 C C . ALA A 1 82 ? 38.566 6.237 -28.969 1.00 82.12 82 ALA A C 1
ATOM 618 O O . ALA A 1 82 ? 39.475 5.577 -29.468 1.00 82.12 82 ALA A O 1
ATOM 619 N N . ASN A 1 83 ? 38.788 7.386 -28.322 1.00 80.81 83 ASN A N 1
ATOM 620 C CA . ASN A 1 83 ? 40.118 7.982 -28.183 1.00 80.81 83 ASN A CA 1
ATOM 621 C C . ASN A 1 83 ? 41.054 7.124 -27.320 1.00 80.81 83 ASN A C 1
ATOM 623 O O . ASN A 1 83 ? 42.216 6.936 -27.673 1.00 80.81 83 ASN A O 1
ATOM 627 N N . ALA A 1 84 ? 40.558 6.563 -26.213 1.00 80.75 84 ALA A N 1
ATOM 628 C CA . ALA A 1 84 ? 41.341 5.658 -25.372 1.00 80.75 84 ALA A CA 1
ATOM 629 C C . ALA A 1 84 ? 41.709 4.368 -26.122 1.00 80.75 84 ALA A C 1
ATOM 631 O O . ALA A 1 84 ? 42.851 3.914 -26.046 1.00 80.75 84 ALA A O 1
ATOM 632 N N . LYS A 1 85 ? 40.767 3.808 -26.893 1.00 81.62 85 LYS A N 1
ATOM 633 C CA . LYS A 1 85 ? 41.019 2.630 -27.727 1.00 81.62 85 LYS A CA 1
ATOM 634 C C . LYS A 1 85 ? 42.033 2.925 -28.837 1.00 81.62 85 LYS A C 1
ATOM 636 O O . LYS A 1 85 ? 42.967 2.153 -29.013 1.00 81.62 85 LYS A O 1
ATOM 641 N N . ALA A 1 86 ? 41.900 4.060 -29.522 1.00 78.94 86 ALA A N 1
ATOM 642 C CA . ALA A 1 86 ? 42.848 4.495 -30.547 1.00 78.94 86 ALA A CA 1
ATOM 643 C C . ALA A 1 86 ? 44.261 4.741 -29.986 1.00 78.94 86 ALA A C 1
ATOM 645 O O . ALA A 1 86 ? 45.235 4.466 -30.676 1.00 78.94 86 ALA A O 1
ATOM 646 N N . SER A 1 87 ? 44.376 5.211 -28.739 1.00 77.31 87 SER A N 1
ATOM 647 C CA . SER A 1 87 ? 45.664 5.398 -28.056 1.00 77.31 87 SER A CA 1
ATOM 648 C C . SER A 1 87 ? 46.364 4.067 -27.739 1.00 77.31 87 SER A C 1
ATOM 650 O O . SER A 1 87 ? 47.576 3.960 -27.886 1.00 77.31 87 SER A O 1
ATOM 652 N N . ILE A 1 88 ? 45.607 3.028 -27.363 1.00 77.88 88 ILE A N 1
ATOM 653 C CA . ILE A 1 88 ? 46.134 1.663 -27.167 1.00 77.88 88 ILE A CA 1
ATOM 654 C C . ILE A 1 88 ? 46.514 0.999 -28.494 1.00 77.88 88 ILE A C 1
ATOM 656 O O . ILE A 1 88 ? 47.523 0.300 -28.559 1.00 77.88 88 ILE A O 1
ATOM 660 N N . ASP A 1 89 ? 45.705 1.200 -29.536 1.00 72.50 89 ASP A N 1
ATOM 661 C CA . ASP A 1 89 ? 45.948 0.628 -30.865 1.00 72.50 89 ASP A CA 1
ATOM 662 C C . ASP A 1 89 ? 47.084 1.358 -31.611 1.00 72.50 89 ASP A C 1
ATOM 664 O O . ASP A 1 89 ? 47.534 0.887 -32.659 1.00 72.50 89 ASP A O 1
ATOM 668 N N . GLN A 1 90 ? 47.574 2.493 -31.095 1.00 66.25 90 GLN A N 1
ATOM 669 C CA . GLN A 1 90 ? 48.732 3.163 -31.666 1.00 66.25 90 GLN A CA 1
ATOM 670 C C . GLN A 1 90 ? 49.968 2.297 -31.380 1.00 66.25 90 GLN A C 1
ATOM 672 O O . GLN A 1 90 ? 50.302 2.084 -30.212 1.00 66.25 90 GLN A O 1
ATOM 677 N N . PRO A 1 91 ? 50.664 1.777 -32.411 1.00 60.41 91 PRO A N 1
ATOM 678 C CA . PRO A 1 91 ? 51.904 1.057 -32.190 1.00 60.41 91 PRO A CA 1
ATOM 679 C C . PRO A 1 91 ? 52.821 1.997 -31.425 1.00 60.41 91 PRO A C 1
ATOM 681 O O . PRO A 1 91 ? 53.065 3.113 -31.894 1.00 60.41 91 PRO A O 1
ATOM 684 N N . THR A 1 92 ? 53.317 1.575 -30.259 1.00 56.41 92 THR A N 1
ATOM 685 C CA . THR A 1 92 ? 54.450 2.248 -29.629 1.00 56.41 92 THR A CA 1
ATOM 686 C C . THR A 1 92 ? 55.475 2.461 -30.740 1.00 56.41 92 THR A C 1
ATOM 688 O O . THR A 1 92 ? 55.891 1.465 -31.343 1.00 56.41 92 THR A O 1
ATOM 691 N N . PRO A 1 93 ? 55.864 3.705 -31.078 1.00 52.56 93 PRO A N 1
ATOM 692 C CA . PRO A 1 93 ? 56.917 3.943 -32.049 1.00 52.56 93 PRO A CA 1
ATOM 693 C C . PRO A 1 93 ? 58.245 3.610 -31.364 1.00 52.56 93 PRO A C 1
ATOM 695 O O . PRO A 1 93 ? 59.074 4.465 -31.073 1.00 52.56 93 PRO A O 1
ATOM 698 N N . SER A 1 94 ? 58.418 2.338 -31.023 1.00 45.16 94 SER A N 1
ATOM 699 C CA . SER A 1 94 ? 59.686 1.755 -30.657 1.00 45.16 94 SER A CA 1
ATOM 700 C C . SER A 1 94 ? 60.315 1.279 -31.955 1.00 45.16 94 SER A C 1
ATOM 702 O O . SER A 1 94 ? 59.915 0.270 -32.520 1.00 45.16 94 SER A O 1
ATOM 704 N N . GLN A 1 95 ? 61.324 2.031 -32.385 1.00 48.34 95 GLN A N 1
ATOM 705 C CA . GLN A 1 95 ? 62.418 1.538 -33.219 1.00 48.34 95 GLN A CA 1
ATOM 706 C C . GLN A 1 95 ? 62.058 1.150 -34.660 1.00 48.34 95 GLN A C 1
ATOM 708 O O . GLN A 1 95 ? 62.055 -0.015 -35.039 1.00 48.34 95 GLN A O 1
ATOM 713 N N . VAL A 1 96 ? 61.930 2.162 -35.512 1.00 43.41 96 VAL A N 1
ATOM 714 C CA . VAL A 1 96 ? 62.517 2.105 -36.860 1.00 43.41 96 VAL A CA 1
ATOM 715 C C . VAL A 1 96 ? 63.445 3.316 -36.911 1.00 43.41 96 VAL A C 1
ATOM 717 O O . VAL A 1 96 ? 62.996 4.438 -37.092 1.00 43.41 96 VAL A O 1
ATOM 720 N N . ASN A 1 97 ? 64.644 3.221 -36.335 1.00 44.66 97 ASN A N 1
ATOM 721 C CA . ASN A 1 97 ? 65.857 2.916 -37.091 1.00 44.66 97 ASN A CA 1
ATOM 722 C C . ASN A 1 97 ? 65.764 3.393 -38.547 1.00 44.66 97 ASN A C 1
ATOM 724 O O . ASN A 1 97 ? 65.463 2.605 -39.437 1.00 44.66 97 ASN A O 1
ATOM 728 N N . ASP A 1 98 ? 66.007 4.683 -38.758 1.00 45.38 98 ASP A N 1
ATOM 729 C CA . ASP A 1 98 ? 66.486 5.181 -40.044 1.00 45.38 98 ASP A CA 1
ATOM 730 C C . ASP A 1 98 ? 67.907 5.730 -39.852 1.00 45.38 98 ASP A C 1
ATOM 732 O O . ASP A 1 98 ? 68.187 6.921 -39.985 1.00 45.38 98 ASP A O 1
ATOM 736 N N . ASP A 1 99 ? 68.821 4.832 -39.472 1.00 49.81 99 ASP A N 1
ATOM 737 C CA . ASP A 1 99 ? 70.235 4.968 -39.813 1.00 49.81 99 ASP A CA 1
ATOM 738 C C . ASP A 1 99 ? 70.382 4.787 -41.332 1.00 49.81 99 ASP A C 1
ATOM 740 O O . ASP A 1 99 ? 70.833 3.734 -41.775 1.00 49.81 99 ASP A O 1
ATOM 744 N N . SER A 1 100 ? 69.971 5.753 -42.164 1.00 51.34 100 SER A N 1
ATOM 745 C CA . SER A 1 100 ? 70.276 5.750 -43.609 1.00 51.34 100 SER A CA 1
ATOM 746 C C . SER A 1 100 ? 69.998 7.083 -44.319 1.00 51.34 100 SER A C 1
ATOM 748 O O . SER A 1 100 ? 69.406 7.115 -45.391 1.00 51.34 100 SER A O 1
ATOM 750 N N . HIS A 1 101 ? 70.553 8.199 -43.837 1.00 44.72 101 HIS A N 1
ATOM 751 C CA . HIS A 1 101 ? 70.878 9.310 -44.748 1.00 44.72 101 HIS A CA 1
ATOM 752 C C . HIS A 1 101 ? 72.384 9.399 -44.973 1.00 44.72 101 HIS A C 1
ATOM 754 O O . HIS A 1 101 ? 73.109 10.255 -44.468 1.00 44.72 101 HIS A O 1
ATOM 760 N N . GLY A 1 102 ? 72.840 8.434 -45.773 1.00 43.50 102 GLY A N 1
ATOM 761 C CA . GLY A 1 102 ? 74.127 8.467 -46.434 1.00 43.50 102 GLY A CA 1
ATOM 762 C C . GLY A 1 102 ? 74.236 9.639 -47.411 1.00 43.50 102 GLY A C 1
ATOM 763 O O . GLY A 1 102 ? 73.299 9.985 -48.124 1.00 43.50 102 GLY A O 1
ATOM 764 N N . LYS A 1 103 ? 75.442 10.211 -47.416 1.00 49.75 103 LYS A N 1
ATOM 765 C CA . LYS A 1 103 ? 76.168 10.808 -48.544 1.00 49.75 103 LYS A CA 1
ATOM 766 C C . LYS A 1 103 ? 75.339 11.367 -49.706 1.00 49.75 103 LYS A C 1
ATOM 768 O O . LYS A 1 103 ? 74.906 10.644 -50.597 1.00 49.75 103 LYS A O 1
ATOM 773 N N . GLY A 1 104 ? 75.408 12.683 -49.842 1.00 42.75 104 GLY A N 1
ATOM 774 C CA . GLY A 1 104 ? 75.332 13.329 -51.141 1.00 42.75 104 GLY A CA 1
ATOM 775 C C . GLY A 1 104 ? 75.596 14.820 -51.023 1.00 42.75 104 GLY A C 1
ATOM 776 O O . GLY A 1 104 ? 75.060 15.445 -50.116 1.00 42.75 104 GLY A O 1
ATOM 777 N N . LYS A 1 105 ? 76.331 15.353 -52.012 1.00 40.66 105 LYS A N 1
ATOM 778 C CA . LYS A 1 105 ? 76.412 16.771 -52.416 1.00 40.66 105 LYS A CA 1
ATOM 779 C C . LYS A 1 105 ? 77.318 17.688 -51.558 1.00 40.66 105 LYS A C 1
ATOM 781 O O . LYS A 1 105 ? 77.166 17.712 -50.352 1.00 40.66 105 LYS A O 1
ATOM 786 N N . VAL A 1 106 ? 78.237 18.514 -52.075 1.00 48.69 106 VAL A N 1
ATOM 787 C CA . VAL A 1 106 ? 78.709 18.917 -53.423 1.00 48.69 106 VAL A CA 1
ATOM 788 C C . VAL A 1 106 ? 80.083 19.593 -53.225 1.00 48.69 106 VAL A C 1
ATOM 790 O O . VAL A 1 106 ? 80.260 20.239 -52.199 1.00 48.69 106 VAL A O 1
ATOM 793 N N . GLU A 1 107 ? 80.941 19.491 -54.250 1.00 45.75 107 GLU A N 1
ATOM 794 C CA . GLU A 1 107 ? 82.144 20.309 -54.553 1.00 45.75 107 GLU A CA 1
ATOM 795 C C . GLU A 1 107 ? 83.416 20.107 -53.718 1.00 45.75 107 GLU A C 1
ATOM 797 O O . GLU A 1 107 ? 83.460 20.455 -52.520 1.00 45.75 107 GLU A O 1
#

Secondary structure (DSSP, 8-state):
-HHHHHHHHHHHHHHHHHHHHHHHHHHTT-STTGGGS-HHHHHHHHHHHHHHHHHHHHHHHHHHHHTS--S---PPPHHHHHHHHHHHHSPP---------------